Protein AF-A0AAV8ZLF4-F1 (afdb_monomer_lite)

Radius of gyration: 39.11 Å; chains: 1; bounding box: 72×26×107 Å

Sequence (137 aa):
MNMIVTYKELDKSNFFTMSTKGVMQHIGSEAVFTSLDKWEAEYTMYCRLMQIKTFFHFRKWKGFYVWRKTILYKKYHNAQKKLGNNMLSLNPILRGALLDIQLMCYKMIDVSFTDLSCIENFWLFYFVENQVINSFN

pLDDT: mean 84.36, std 13.34, range [40.34, 97.75]

Organism: NCBI:txid1586634

Structure (mmCIF, N/CA/C/O backbone):
data_AF-A0AAV8ZLF4-F1
#
_entry.id   AF-A0AAV8ZLF4-F1
#
loop_
_atom_site.group_PDB
_atom_site.id
_atom_site.type_symbol
_atom_site.label_atom_id
_atom_site.label_alt_id
_atom_site.label_comp_id
_atom_site.label_asym_id
_atom_site.label_entity_id
_atom_site.label_seq_id
_atom_site.pdbx_PDB_ins_code
_atom_site.Cartn_x
_atom_site.Cartn_y
_atom_site.Cartn_z
_atom_site.occupancy
_atom_site.B_iso_or_equiv
_atom_site.auth_seq_id
_atom_site.auth_comp_id
_atom_site.auth_asym_id
_atom_site.auth_atom_id
_atom_site.pdbx_PDB_model_num
ATOM 1 N N . MET A 1 1 ? -5.519 -14.607 14.478 1.00 43.59 1 MET A N 1
ATOM 2 C CA . MET A 1 1 ? -5.081 -13.196 14.500 1.00 43.59 1 MET A CA 1
ATOM 3 C C . MET A 1 1 ? -5.431 -12.665 15.874 1.00 43.59 1 MET A C 1
ATOM 5 O O . MET A 1 1 ? -6.611 -12.520 16.163 1.00 43.59 1 MET A O 1
ATOM 9 N N . ASN A 1 2 ? -4.439 -12.526 16.752 1.00 43.59 2 ASN A N 1
ATOM 10 C CA . ASN A 1 2 ? -4.667 -12.033 18.109 1.00 43.59 2 ASN A CA 1
ATOM 11 C C . ASN A 1 2 ? -4.897 -10.522 18.026 1.00 43.59 2 ASN A C 1
ATOM 13 O O . ASN A 1 2 ? -4.052 -9.805 17.505 1.00 43.59 2 ASN A O 1
ATOM 17 N N . MET A 1 3 ? -6.068 -10.057 18.468 1.00 66.44 3 MET A N 1
ATOM 18 C CA . MET A 1 3 ? -6.461 -8.639 18.405 1.00 66.44 3 MET A CA 1
ATOM 19 C C . MET A 1 3 ? -5.884 -7.798 19.554 1.00 66.44 3 MET A C 1
ATOM 21 O O . MET A 1 3 ? -6.129 -6.600 19.618 1.00 66.44 3 MET A O 1
ATOM 25 N N . ILE A 1 4 ? -5.127 -8.422 20.458 1.00 81.31 4 ILE A N 1
ATOM 26 C CA . ILE A 1 4 ? -4.487 -7.777 21.601 1.00 81.31 4 ILE A CA 1
ATOM 27 C C . ILE A 1 4 ? -2.983 -7.915 21.403 1.00 81.31 4 ILE A C 1
ATOM 29 O O . ILE A 1 4 ? -2.478 -9.029 21.250 1.00 81.31 4 ILE A O 1
ATOM 33 N N . VAL A 1 5 ? -2.289 -6.782 21.387 1.00 85.31 5 VAL A N 1
ATOM 34 C CA . VAL A 1 5 ? -0.840 -6.690 21.191 1.00 85.31 5 VAL A CA 1
ATOM 35 C C . VAL A 1 5 ? -0.212 -5.928 22.347 1.00 85.31 5 VAL A C 1
ATOM 37 O O . VAL A 1 5 ? -0.859 -5.096 22.988 1.00 85.31 5 VAL A O 1
ATOM 40 N N . THR A 1 6 ? 1.056 -6.213 22.627 1.00 86.44 6 THR A N 1
ATOM 41 C CA . THR A 1 6 ? 1.801 -5.435 23.619 1.00 86.44 6 THR A CA 1
ATOM 42 C C . THR A 1 6 ? 2.161 -4.064 23.053 1.00 86.44 6 THR A C 1
ATOM 44 O O . THR A 1 6 ? 2.305 -3.892 21.844 1.00 86.44 6 THR A O 1
ATOM 47 N N . TYR A 1 7 ? 2.369 -3.078 23.927 1.00 83.44 7 TYR A N 1
ATOM 48 C CA . TYR A 1 7 ? 2.693 -1.709 23.506 1.00 83.44 7 TYR A CA 1
ATOM 49 C C . TYR A 1 7 ? 3.948 -1.611 22.614 1.00 83.44 7 TYR A C 1
ATOM 51 O O . TYR A 1 7 ? 4.068 -0.695 21.808 1.00 83.44 7 TYR A O 1
ATOM 59 N N . LYS A 1 8 ? 4.889 -2.558 22.729 1.00 85.69 8 LYS A N 1
ATOM 60 C CA . LYS A 1 8 ? 6.124 -2.566 21.926 1.00 85.69 8 LYS A CA 1
ATOM 61 C C . LYS A 1 8 ? 5.879 -2.862 20.445 1.00 85.69 8 LYS A C 1
ATOM 63 O O . LYS A 1 8 ? 6.642 -2.396 19.608 1.00 85.69 8 LYS A O 1
ATOM 68 N N . GLU A 1 9 ? 4.838 -3.625 20.138 1.00 85.44 9 GLU A N 1
ATOM 69 C CA . GLU A 1 9 ? 4.504 -4.095 18.785 1.00 85.44 9 GLU A CA 1
ATOM 70 C C . GLU A 1 9 ? 3.391 -3.256 18.143 1.00 85.44 9 GLU A C 1
ATOM 72 O O . GLU A 1 9 ? 2.917 -3.552 17.048 1.00 85.44 9 GLU A O 1
ATOM 77 N N . LEU A 1 10 ? 2.946 -2.221 18.851 1.00 86.12 10 LEU A N 1
ATOM 78 C CA . LEU A 1 10 ? 1.798 -1.415 18.497 1.00 86.12 10 LEU A CA 1
ATOM 79 C C . LEU A 1 10 ? 2.180 -0.333 17.481 1.00 86.12 10 LEU A C 1
ATOM 81 O O . LEU A 1 10 ? 3.153 0.405 17.657 1.00 86.12 10 LEU A O 1
ATOM 85 N N . ASP A 1 11 ? 1.381 -0.224 16.421 1.00 86.56 11 ASP A N 1
ATOM 86 C CA . ASP A 1 11 ? 1.486 0.875 15.468 1.00 86.56 11 ASP A CA 1
ATOM 87 C C . ASP A 1 11 ? 1.029 2.174 16.137 1.00 86.56 11 ASP A C 1
ATOM 89 O O . ASP A 1 11 ? -0.156 2.408 16.371 1.00 86.56 11 ASP A O 1
ATOM 93 N N . LYS A 1 12 ? 1.999 3.035 16.444 1.00 87.00 12 LYS A N 1
ATOM 94 C CA . LYS A 1 12 ? 1.764 4.306 17.137 1.00 87.00 12 LYS A CA 1
ATOM 95 C C . LYS A 1 12 ? 0.966 5.310 16.304 1.00 87.00 12 LYS A C 1
ATOM 97 O O . LYS A 1 12 ? 0.523 6.309 16.862 1.00 87.00 12 LYS A O 1
ATOM 102 N N . SER A 1 13 ? 0.798 5.078 15.001 1.00 89.62 13 SER A N 1
ATOM 103 C CA . SER A 1 13 ? 0.017 5.967 14.138 1.00 89.62 13 SER A CA 1
ATOM 104 C C . SER A 1 13 ? -1.493 5.774 14.302 1.00 89.62 13 SER A C 1
ATOM 106 O O . SER A 1 13 ? -2.237 6.748 14.171 1.00 89.62 13 SER A O 1
ATOM 108 N N . ASN A 1 14 ? -1.946 4.554 14.615 1.00 91.44 14 ASN A N 1
ATOM 109 C CA . ASN A 1 14 ? -3.357 4.237 14.818 1.00 91.44 14 ASN A CA 1
ATOM 110 C C . ASN A 1 14 ? -3.534 3.008 15.718 1.00 91.44 14 ASN A C 1
ATOM 112 O O . ASN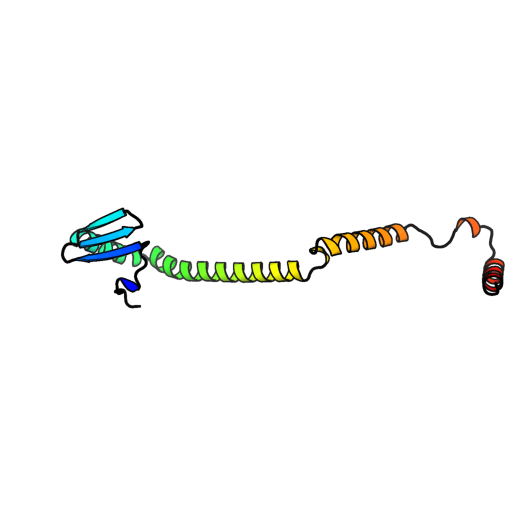 A 1 14 ? -3.277 1.878 15.297 1.00 91.44 14 ASN A O 1
ATOM 116 N N . PHE A 1 15 ? -4.024 3.216 16.938 1.00 92.12 15 PHE A N 1
ATOM 117 C CA . PHE A 1 15 ? -4.290 2.124 17.870 1.00 92.12 15 PHE A CA 1
ATOM 118 C C . PHE A 1 15 ? -5.483 2.397 18.777 1.00 92.12 15 PHE A C 1
ATOM 120 O O . PHE A 1 15 ? -5.919 3.532 18.952 1.00 92.12 15 PHE A O 1
ATOM 127 N N . PHE A 1 16 ? -5.999 1.331 19.382 1.00 92.38 16 PHE A N 1
ATOM 128 C CA . PHE A 1 16 ? -7.116 1.400 20.312 1.00 92.38 16 PHE A CA 1
ATOM 129 C C . PHE A 1 16 ? -6.678 0.964 21.705 1.00 92.38 16 PHE A C 1
ATOM 131 O O . PHE A 1 16 ? -5.922 0.004 21.858 1.00 92.38 16 PHE A O 1
ATOM 138 N N . THR A 1 17 ? -7.203 1.638 22.720 1.00 92.44 17 THR A N 1
ATOM 139 C CA . THR A 1 17 ? -7.195 1.164 24.103 1.00 92.44 17 THR A CA 1
ATOM 140 C C . THR A 1 17 ? -8.635 0.931 24.548 1.00 92.44 17 THR A C 1
ATOM 142 O O . THR A 1 17 ? -9.554 1.630 24.124 1.00 92.44 17 THR A O 1
ATOM 145 N N . MET A 1 18 ? -8.859 -0.099 25.359 1.00 92.12 18 MET A N 1
ATOM 146 C CA . MET A 1 18 ? -10.188 -0.467 25.845 1.00 92.12 18 MET A CA 1
ATOM 147 C C . MET A 1 18 ? -10.158 -0.534 27.368 1.00 92.12 18 MET A C 1
ATOM 149 O O . MET A 1 18 ? -9.217 -1.056 27.963 1.00 92.12 18 MET A O 1
ATOM 153 N N . SER A 1 19 ? -11.195 0.012 27.989 1.00 92.19 19 SER A N 1
ATOM 154 C CA . SER A 1 19 ? -11.403 0.028 29.434 1.00 92.19 19 SER A CA 1
ATOM 155 C C . SER A 1 19 ? -12.836 -0.391 29.753 1.00 92.19 19 SER A C 1
ATOM 157 O O . SER A 1 19 ? -13.680 -0.485 28.863 1.00 92.19 19 SER A O 1
ATOM 159 N N . THR A 1 20 ? -13.149 -0.553 31.037 1.00 92.00 20 THR A N 1
ATOM 160 C CA . THR A 1 20 ? -14.520 -0.829 31.498 1.00 92.00 20 THR A CA 1
ATOM 161 C C . THR A 1 20 ? -15.510 0.298 31.197 1.00 92.00 20 THR A C 1
ATOM 163 O O . THR A 1 20 ? -16.714 0.085 31.280 1.00 92.00 20 THR A O 1
ATOM 166 N N . LYS A 1 21 ? -15.033 1.504 30.862 1.00 94.75 21 LYS A N 1
ATOM 167 C CA . LYS A 1 21 ? -15.880 2.663 30.537 1.00 94.75 21 LYS A CA 1
ATOM 168 C C . LYS A 1 21 ? -16.075 2.870 29.038 1.00 94.75 21 LYS A C 1
ATOM 170 O O . LYS A 1 21 ? -17.008 3.567 28.644 1.00 94.75 21 LYS A O 1
ATOM 175 N N . GLY A 1 22 ? -15.220 2.283 28.207 1.00 94.69 22 GLY A N 1
ATOM 176 C CA . GLY A 1 22 ? -15.284 2.464 26.765 1.00 94.69 22 GLY A CA 1
ATOM 177 C C . GLY A 1 22 ? -13.952 2.276 26.062 1.00 94.69 22 GLY A C 1
ATOM 178 O O . GLY A 1 22 ? -12.965 1.816 26.646 1.00 94.69 22 GLY A O 1
ATOM 179 N N . VAL A 1 23 ? -13.955 2.655 24.791 1.00 95.19 23 VAL A N 1
ATOM 180 C CA . VAL A 1 23 ? -12.856 2.485 23.845 1.00 95.19 23 VAL A CA 1
ATOM 181 C C . VAL A 1 23 ? -12.302 3.850 23.466 1.00 95.19 23 VAL A C 1
ATOM 183 O O . VAL A 1 23 ? -13.057 4.772 23.163 1.00 95.19 23 VAL A O 1
ATOM 186 N N . MET A 1 24 ? -10.980 3.973 23.450 1.00 95.44 24 MET A N 1
ATOM 187 C CA . MET A 1 24 ? -10.282 5.170 23.006 1.00 95.44 24 MET A CA 1
ATOM 188 C C . MET A 1 24 ? -9.444 4.840 21.778 1.00 95.44 24 MET A C 1
ATOM 190 O O . MET A 1 24 ? -8.585 3.960 21.819 1.00 95.44 24 MET A O 1
ATOM 194 N N . GLN A 1 25 ? -9.721 5.526 20.675 1.00 94.50 25 GLN A N 1
ATOM 195 C CA . GLN A 1 25 ? -8.932 5.435 19.456 1.00 94.50 25 GLN A CA 1
ATOM 196 C C . GLN A 1 25 ? -7.907 6.559 19.442 1.00 94.50 25 GLN A C 1
ATOM 198 O O . GLN A 1 25 ? -8.281 7.717 19.592 1.00 94.50 25 GLN A O 1
ATOM 203 N N . HIS A 1 26 ? -6.646 6.227 19.213 1.00 93.62 26 HIS A N 1
ATOM 204 C CA . HIS A 1 26 ? -5.564 7.181 19.023 1.00 93.62 26 HIS A CA 1
ATOM 205 C C . HIS A 1 26 ? -5.195 7.205 17.540 1.00 93.62 26 HIS A C 1
ATOM 207 O O . HIS A 1 26 ? -4.824 6.162 17.003 1.00 93.62 26 HIS A O 1
ATOM 213 N N . ILE A 1 27 ? -5.301 8.362 16.884 1.00 92.88 27 ILE A N 1
ATOM 214 C CA . ILE A 1 27 ? -4.873 8.581 15.495 1.00 92.88 27 ILE A CA 1
ATOM 215 C C . ILE A 1 27 ? -3.913 9.769 15.487 1.00 92.88 27 ILE A C 1
ATOM 217 O O . ILE A 1 27 ? -4.321 10.917 15.670 1.00 92.88 27 ILE A O 1
ATOM 221 N N . GLY A 1 28 ? -2.624 9.501 15.276 1.00 88.00 28 GLY A N 1
ATOM 222 C CA . GLY A 1 28 ? -1.589 10.531 15.367 1.00 88.00 28 GLY A CA 1
ATOM 223 C C . GLY A 1 28 ? -1.591 11.222 16.736 1.00 88.00 28 GLY A C 1
ATOM 224 O O . GLY A 1 28 ? -1.308 10.589 17.751 1.00 88.00 28 GLY A O 1
ATOM 225 N N . SER A 1 29 ? -1.893 12.522 16.762 1.00 87.88 29 SER A N 1
ATOM 226 C CA . SER A 1 29 ? -1.994 13.325 17.992 1.00 87.88 29 SER A CA 1
ATOM 227 C C . SER A 1 29 ? -3.404 13.397 18.578 1.00 87.88 29 SER A C 1
ATOM 229 O O . SER A 1 29 ? -3.579 13.931 19.672 1.00 87.88 29 SER A O 1
ATOM 231 N N . GLU A 1 30 ? -4.412 12.909 17.860 1.00 92.19 30 GLU A N 1
ATOM 232 C CA . GLU A 1 30 ? -5.804 12.982 18.289 1.00 92.19 30 GLU A CA 1
ATOM 233 C C . GLU A 1 30 ? -6.224 11.695 18.986 1.00 92.19 30 GLU A C 1
ATOM 235 O O . GLU A 1 30 ? -5.779 10.594 18.644 1.00 92.19 30 GLU A O 1
ATOM 240 N N . ALA A 1 31 ? -7.114 11.836 19.966 1.00 92.75 31 ALA A N 1
ATOM 241 C CA . ALA A 1 31 ? -7.734 10.698 20.607 1.00 92.75 31 ALA A CA 1
ATOM 242 C C . ALA A 1 31 ? -9.243 10.895 20.732 1.00 92.75 31 ALA A C 1
ATOM 244 O O . ALA A 1 31 ? -9.712 11.923 21.219 1.00 92.75 31 ALA A O 1
ATOM 245 N N . VAL A 1 32 ? -9.998 9.888 2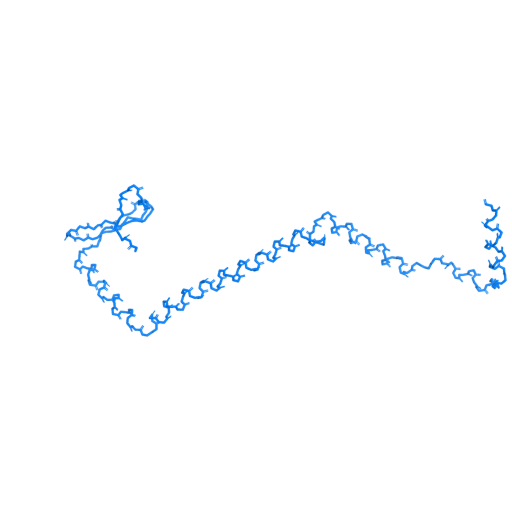0.300 1.00 95.50 32 VAL A N 1
ATOM 246 C CA . VAL A 1 32 ? -11.461 9.892 20.313 1.00 95.50 32 VAL A CA 1
ATOM 247 C C . VAL A 1 32 ? -11.940 8.832 21.290 1.00 95.50 32 VAL A C 1
ATOM 249 O O . VAL A 1 32 ? -11.637 7.649 21.136 1.00 95.50 32 VAL A O 1
ATOM 252 N N . PHE A 1 33 ? -12.699 9.258 22.297 1.00 95.94 33 PHE A N 1
ATOM 253 C CA . PHE A 1 33 ? -13.330 8.360 23.258 1.00 95.94 33 PHE A CA 1
ATOM 254 C C . PHE A 1 33 ? -14.754 8.004 22.824 1.00 95.94 33 PHE A C 1
ATOM 256 O O . PHE A 1 33 ? -15.553 8.875 22.476 1.00 95.94 33 PHE A O 1
ATOM 263 N N . THR A 1 34 ? -15.082 6.719 22.899 1.00 96.00 34 THR A N 1
ATOM 264 C CA . THR A 1 34 ? -16.427 6.179 22.686 1.00 96.00 34 THR A CA 1
ATOM 265 C C . THR A 1 34 ? -16.822 5.395 23.930 1.00 96.00 34 THR A C 1
ATOM 267 O O . THR A 1 34 ? -16.105 4.476 24.328 1.00 96.00 34 THR A O 1
ATOM 270 N N . SER A 1 35 ? -17.947 5.750 24.558 1.00 97.25 35 SER A N 1
ATOM 271 C CA . SER A 1 35 ? -18.454 5.000 25.712 1.00 97.25 35 SER A CA 1
ATOM 272 C C . SER A 1 35 ? -18.758 3.552 25.334 1.00 97.25 35 SER A C 1
ATOM 274 O O . SER A 1 35 ? -19.071 3.259 24.177 1.00 97.25 35 SER A O 1
ATOM 276 N N . LEU A 1 36 ? -18.679 2.646 26.311 1.00 94.94 36 LEU A N 1
ATOM 277 C CA . LEU A 1 36 ? -18.900 1.223 26.056 1.00 94.94 36 LEU A CA 1
ATOM 278 C C . LEU A 1 36 ? -20.310 0.956 25.503 1.00 94.94 36 LEU A C 1
ATOM 280 O O . LEU A 1 36 ? -20.429 0.295 24.478 1.00 94.94 36 LEU A O 1
ATOM 284 N N . ASP A 1 37 ? -21.341 1.579 26.083 1.00 96.00 37 ASP A N 1
ATOM 285 C CA . ASP A 1 37 ? -22.734 1.447 25.624 1.00 96.00 37 ASP A CA 1
ATOM 286 C C . ASP A 1 37 ? -22.904 1.856 24.154 1.00 96.00 37 ASP A C 1
ATOM 288 O O . ASP A 1 37 ? -23.572 1.184 23.365 1.00 96.00 37 ASP A O 1
ATOM 292 N N . LYS A 1 38 ? -22.265 2.966 23.758 1.00 96.62 38 LYS A N 1
ATOM 293 C CA . LYS A 1 38 ? -22.304 3.448 22.375 1.00 96.62 38 LYS A CA 1
ATOM 294 C C . LYS A 1 38 ? -21.555 2.496 21.447 1.00 96.62 38 LYS A C 1
ATOM 296 O O . LYS A 1 38 ? -22.058 2.172 20.374 1.00 96.62 38 LYS A O 1
ATOM 301 N N . TRP A 1 39 ? -20.378 2.037 21.863 1.00 93.88 39 TRP A N 1
ATOM 302 C CA . TRP A 1 39 ? -19.561 1.115 21.082 1.00 93.88 39 TRP A CA 1
ATOM 303 C C . TRP A 1 39 ? -20.280 -0.221 20.842 1.00 93.88 39 TRP A C 1
ATOM 305 O O . TRP A 1 39 ? -20.292 -0.721 19.717 1.00 93.88 39 TRP A O 1
ATOM 315 N N . GLU A 1 40 ? -20.952 -0.769 21.857 1.00 94.25 40 GLU A N 1
ATOM 316 C CA . GLU A 1 40 ? -21.763 -1.987 21.733 1.00 94.25 40 GLU A CA 1
ATOM 317 C C . GLU A 1 40 ? -22.970 -1.797 20.806 1.00 94.25 40 GLU A C 1
ATOM 319 O O . GLU A 1 40 ? -23.273 -2.671 19.982 1.00 94.25 40 GLU A O 1
ATOM 324 N N . ALA A 1 41 ? -23.643 -0.646 20.892 1.00 96.62 41 ALA A N 1
ATOM 325 C CA . ALA A 1 41 ? -24.751 -0.311 20.003 1.00 96.62 41 ALA A CA 1
ATOM 326 C C . ALA A 1 41 ? -24.291 -0.215 18.537 1.00 96.62 41 ALA A C 1
ATOM 328 O O . ALA A 1 41 ? -24.910 -0.810 17.647 1.00 96.62 41 ALA A O 1
ATOM 329 N N . GLU A 1 42 ? -23.176 0.474 18.283 1.00 95.56 42 GLU A N 1
ATOM 330 C CA . GLU A 1 42 ? -22.567 0.585 16.953 1.00 95.56 42 GLU A CA 1
ATOM 331 C C . GLU A 1 42 ? -22.104 -0.776 16.424 1.00 95.56 42 GLU A C 1
ATOM 333 O O . GLU A 1 42 ? -22.370 -1.112 15.266 1.00 95.56 42 GLU A O 1
ATOM 338 N N . TYR A 1 43 ? -21.484 -1.601 17.272 1.00 93.50 43 TYR A N 1
ATOM 339 C CA . TYR A 1 43 ? -21.081 -2.959 16.913 1.00 93.50 43 TYR A CA 1
ATOM 340 C C . TYR A 1 43 ? -22.289 -3.823 16.531 1.00 93.50 43 TYR A C 1
ATOM 342 O O . TYR A 1 43 ? -22.287 -4.494 15.495 1.00 93.50 43 TYR A O 1
ATOM 350 N N . THR A 1 44 ? -23.366 -3.753 17.310 1.00 96.75 44 THR A N 1
ATOM 351 C CA . THR A 1 44 ? -24.610 -4.477 17.020 1.00 96.75 44 THR A CA 1
ATOM 352 C C . THR A 1 44 ? -25.220 -4.026 15.692 1.00 96.75 44 THR A C 1
ATOM 354 O O . THR A 1 44 ? -25.633 -4.857 14.873 1.00 96.75 44 THR A O 1
ATOM 357 N N . MET A 1 45 ? -25.253 -2.716 15.439 1.00 96.44 45 MET A N 1
ATOM 358 C CA . MET A 1 45 ? -25.730 -2.155 14.174 1.00 96.44 45 MET A CA 1
ATOM 359 C C . MET A 1 45 ? -24.865 -2.614 12.996 1.00 96.44 45 MET A C 1
ATOM 361 O O . MET A 1 45 ? -25.400 -3.026 11.964 1.00 96.44 45 MET A O 1
ATOM 365 N N . TYR A 1 46 ? -23.544 -2.623 13.164 1.00 94.06 46 TYR A N 1
ATOM 366 C CA . TYR A 1 46 ? -22.606 -3.145 12.177 1.00 94.06 46 TYR A CA 1
ATOM 367 C C . TYR A 1 46 ? -22.880 -4.617 11.850 1.00 94.06 46 TYR A C 1
ATOM 369 O O . TYR A 1 46 ? -22.984 -4.979 10.675 1.00 94.06 46 TYR A O 1
ATOM 377 N N . CYS A 1 47 ? -23.062 -5.464 12.867 1.00 94.00 47 CYS A N 1
ATOM 378 C CA . CYS A 1 47 ? -23.396 -6.874 12.676 1.00 94.00 47 CYS A CA 1
ATOM 379 C C . CYS A 1 47 ? -24.683 -7.051 11.858 1.00 94.00 47 CYS A C 1
ATOM 381 O O . CYS A 1 47 ? -24.707 -7.872 10.941 1.00 94.00 47 CYS A O 1
ATOM 383 N N . ARG A 1 48 ? -25.721 -6.247 12.125 1.00 95.00 48 ARG A N 1
ATOM 384 C CA . ARG A 1 48 ? -26.977 -6.256 11.351 1.00 95.00 48 ARG A CA 1
ATOM 385 C C . ARG A 1 48 ? -26.770 -5.801 9.905 1.00 95.00 48 ARG A C 1
ATOM 387 O O . ARG A 1 48 ? -27.243 -6.462 8.984 1.00 95.00 48 ARG A O 1
ATOM 394 N N . LEU A 1 49 ? -26.022 -4.720 9.681 1.00 93.56 49 LEU A N 1
ATOM 395 C CA . LEU A 1 49 ? -25.704 -4.233 8.332 1.00 93.56 49 LEU A CA 1
ATOM 396 C C . LEU A 1 49 ? -24.962 -5.290 7.508 1.00 93.56 49 LEU A C 1
ATOM 398 O O . LEU A 1 49 ? -25.274 -5.502 6.337 1.00 93.56 49 LEU A O 1
ATOM 402 N N . MET A 1 50 ? -24.020 -6.003 8.125 1.00 91.69 50 MET A N 1
ATOM 403 C CA . MET A 1 50 ? -23.239 -7.044 7.455 1.00 91.69 50 MET A CA 1
ATOM 404 C C . MET A 1 50 ? -24.057 -8.285 7.057 1.00 91.69 50 MET A C 1
ATOM 406 O O . MET A 1 50 ? -23.586 -9.058 6.221 1.00 91.69 50 MET A O 1
ATOM 410 N N . GLN A 1 51 ? -25.265 -8.473 7.600 1.00 91.50 51 GLN A N 1
ATOM 411 C CA . GLN A 1 51 ? -26.191 -9.535 7.181 1.00 91.50 51 GLN A CA 1
ATOM 412 C C . GLN A 1 51 ? -26.944 -9.191 5.888 1.00 91.50 51 GLN A C 1
ATOM 414 O O . GLN A 1 51 ? -27.431 -10.088 5.196 1.00 91.50 51 GLN A O 1
ATOM 419 N N . ILE A 1 52 ? -27.030 -7.909 5.523 1.00 94.75 52 ILE A N 1
ATOM 420 C CA . ILE A 1 52 ? -27.673 -7.494 4.276 1.00 94.75 52 ILE A CA 1
ATOM 421 C C . ILE A 1 52 ? -26.852 -8.040 3.103 1.00 94.75 52 ILE A C 1
ATOM 423 O O . ILE A 1 52 ? -25.634 -7.845 3.013 1.00 94.75 52 ILE A O 1
ATOM 427 N N . LYS A 1 53 ? -27.535 -8.714 2.168 1.00 91.88 53 LYS A N 1
ATOM 428 C CA . LYS A 1 53 ? -26.904 -9.425 1.044 1.00 91.88 53 LYS A CA 1
ATOM 429 C C . LYS A 1 53 ? -25.927 -8.542 0.267 1.00 91.88 53 LYS A C 1
ATOM 431 O O . LYS A 1 53 ? -24.862 -9.024 -0.104 1.00 91.88 53 LYS A O 1
ATOM 436 N N . THR A 1 54 ? -26.253 -7.275 0.033 1.00 92.44 54 THR A N 1
ATOM 437 C CA . THR A 1 54 ? -25.382 -6.339 -0.692 1.00 92.44 54 THR A CA 1
ATOM 438 C C . THR A 1 54 ? -24.024 -6.177 -0.003 1.00 92.44 54 THR A C 1
ATOM 440 O O . THR A 1 54 ? -22.996 -6.422 -0.633 1.00 92.44 54 THR A O 1
ATOM 443 N N . PHE A 1 55 ? -23.997 -5.861 1.295 1.00 91.00 55 PHE A N 1
ATOM 444 C CA . PHE A 1 55 ? -22.758 -5.686 2.063 1.00 91.00 55 PHE A CA 1
ATOM 445 C C . PHE A 1 55 ? -21.975 -6.993 2.227 1.00 91.00 55 PHE A C 1
ATOM 447 O O . PHE A 1 55 ? -20.745 -7.000 2.104 1.00 91.00 55 PHE A O 1
ATOM 454 N N . PHE A 1 56 ? -22.672 -8.112 2.429 1.00 88.81 56 PHE A N 1
ATOM 455 C CA . PHE A 1 56 ? -22.043 -9.429 2.525 1.00 88.81 56 PHE A CA 1
ATOM 456 C C . PHE A 1 56 ? -21.296 -9.814 1.239 1.00 88.81 56 PHE A C 1
ATOM 458 O O . PHE A 1 56 ? -20.111 -10.164 1.277 1.00 88.81 56 PHE A O 1
ATOM 465 N N . HIS A 1 57 ? -21.964 -9.712 0.085 1.00 91.62 57 HIS A N 1
ATOM 466 C CA . HIS A 1 57 ? -21.345 -10.018 -1.207 1.00 91.62 57 HIS A CA 1
ATOM 467 C C . HIS A 1 57 ? -20.266 -8.999 -1.563 1.00 91.62 57 HIS A C 1
ATOM 469 O O . HIS A 1 57 ? -19.209 -9.391 -2.057 1.00 91.62 57 HIS A O 1
ATOM 475 N N . PHE A 1 58 ? -20.477 -7.718 -1.250 1.00 92.19 58 PHE A N 1
ATOM 476 C CA . PHE A 1 58 ? -19.479 -6.679 -1.474 1.00 92.19 58 PHE A CA 1
ATOM 477 C C . PHE A 1 58 ? -18.172 -6.973 -0.737 1.00 92.19 58 PHE A C 1
ATOM 479 O O . PHE A 1 58 ? -17.107 -6.867 -1.339 1.00 92.19 58 PHE A O 1
ATOM 486 N N . ARG A 1 59 ? -18.215 -7.403 0.531 1.00 87.19 59 ARG A N 1
ATOM 487 C CA . ARG A 1 59 ? -16.990 -7.722 1.284 1.00 87.19 59 ARG A CA 1
ATOM 488 C C . ARG A 1 59 ? -16.196 -8.860 0.642 1.00 87.19 59 ARG A C 1
ATOM 490 O O . ARG A 1 59 ? -14.974 -8.756 0.535 1.00 87.19 59 ARG A O 1
ATOM 497 N N . LYS A 1 60 ? -16.883 -9.910 0.179 1.00 87.31 60 LYS A N 1
ATOM 498 C CA . LYS A 1 60 ? -16.255 -11.017 -0.562 1.00 87.31 60 LYS A CA 1
ATOM 499 C C . LYS A 1 60 ? -15.661 -10.522 -1.879 1.00 87.31 60 LYS A C 1
ATOM 501 O O . LYS A 1 60 ? -14.483 -10.739 -2.150 1.00 87.31 60 LYS A O 1
ATOM 506 N N . TRP A 1 61 ? -16.459 -9.807 -2.669 1.00 93.69 61 TRP A N 1
ATOM 507 C CA . TRP A 1 61 ? -16.062 -9.312 -3.982 1.00 93.69 61 TRP A CA 1
ATOM 508 C C . TRP A 1 61 ? -14.912 -8.304 -3.912 1.00 93.69 61 TRP A C 1
ATOM 510 O O . TRP A 1 61 ? -13.988 -8.392 -4.713 1.00 93.69 61 TRP A O 1
ATOM 520 N N . LYS A 1 62 ? -14.903 -7.401 -2.924 1.00 94.06 62 LYS A N 1
ATOM 521 C CA . LYS A 1 62 ? -13.850 -6.394 -2.728 1.00 94.06 62 LYS A CA 1
ATOM 522 C C . LYS A 1 62 ? -12.473 -7.040 -2.592 1.00 94.06 62 LYS A C 1
ATOM 524 O O . LYS A 1 62 ? -11.525 -6.558 -3.206 1.00 94.06 62 LYS A O 1
ATOM 529 N N . GLY A 1 63 ? -12.366 -8.139 -1.841 1.00 92.06 63 GLY A N 1
ATOM 530 C CA . GLY A 1 63 ? -11.113 -8.887 -1.705 1.00 92.06 63 GLY A CA 1
ATOM 531 C C . GLY A 1 63 ? -10.604 -9.404 -3.053 1.00 92.06 63 GLY A C 1
ATOM 532 O O . GLY A 1 63 ? -9.474 -9.111 -3.443 1.00 92.06 63 GLY A O 1
ATOM 533 N N . PHE A 1 64 ? -11.466 -10.094 -3.807 1.00 94.38 64 PHE A N 1
ATOM 534 C CA . PHE A 1 64 ? -11.126 -10.599 -5.143 1.00 94.38 64 PHE A CA 1
ATOM 535 C C . PHE A 1 64 ? -10.828 -9.483 -6.145 1.00 94.38 64 PHE A C 1
ATOM 537 O O . PHE A 1 64 ? -9.903 -9.608 -6.944 1.00 94.38 64 PHE A O 1
ATOM 544 N N . TYR A 1 65 ? -11.585 -8.389 -6.100 1.00 96.00 65 TYR A N 1
ATOM 545 C CA . TYR A 1 65 ? -11.400 -7.236 -6.970 1.00 96.00 65 TYR A CA 1
ATOM 546 C C . TYR A 1 65 ? -10.036 -6.581 -6.736 1.00 96.00 65 TYR A C 1
ATOM 548 O O . TYR A 1 65 ? -9.280 -6.385 -7.690 1.00 96.00 65 TYR A O 1
ATOM 556 N N . VAL A 1 66 ? -9.690 -6.300 -5.474 1.00 97.06 66 VAL A N 1
ATOM 557 C CA . VAL A 1 66 ? -8.385 -5.729 -5.107 1.00 97.06 66 VAL A CA 1
ATOM 558 C C . VAL A 1 66 ? -7.263 -6.681 -5.507 1.00 97.06 66 VAL A C 1
ATOM 560 O O . VAL A 1 66 ? -6.328 -6.259 -6.182 1.00 97.06 66 VAL A O 1
ATOM 563 N N . TRP A 1 67 ? -7.378 -7.971 -5.179 1.00 96.00 67 TRP A N 1
ATOM 564 C CA . TRP A 1 67 ? -6.384 -8.973 -5.565 1.00 96.00 67 TRP A CA 1
ATOM 565 C C . TRP A 1 67 ? -6.176 -9.025 -7.084 1.00 96.00 67 TRP A C 1
ATOM 567 O O . TRP A 1 67 ? -5.047 -8.884 -7.558 1.00 96.00 67 TRP A O 1
ATOM 577 N N . ARG A 1 68 ? -7.258 -9.149 -7.863 1.00 96.81 68 ARG A N 1
ATOM 578 C CA . ARG A 1 68 ? -7.198 -9.178 -9.331 1.00 96.81 68 ARG A CA 1
ATOM 579 C C . ARG A 1 68 ? -6.547 -7.912 -9.882 1.00 96.81 68 ARG A C 1
ATOM 581 O O . ARG A 1 68 ? -5.679 -8.012 -10.749 1.00 96.81 68 ARG A O 1
ATOM 588 N N . LYS A 1 69 ? -6.935 -6.736 -9.378 1.00 97.12 69 LYS A N 1
ATOM 589 C CA . LYS A 1 69 ? -6.357 -5.448 -9.786 1.00 97.12 69 LYS A CA 1
ATOM 590 C C . LYS A 1 69 ? -4.852 -5.407 -9.511 1.00 97.12 69 LYS A C 1
ATOM 592 O O . LYS A 1 69 ? -4.089 -5.044 -10.403 1.00 97.12 69 LYS A O 1
ATOM 597 N N . THR A 1 70 ? -4.417 -5.857 -8.336 1.00 97.62 70 THR A N 1
ATOM 598 C CA . THR A 1 70 ? -2.995 -5.928 -7.969 1.00 97.62 70 THR A CA 1
ATOM 599 C C . THR A 1 70 ? -2.215 -6.893 -8.865 1.00 97.62 70 THR A C 1
ATOM 601 O O . THR A 1 70 ? -1.121 -6.558 -9.320 1.00 97.62 70 THR A O 1
ATOM 604 N N . ILE A 1 71 ? -2.770 -8.070 -9.177 1.00 97.69 71 ILE A N 1
ATOM 605 C CA . ILE A 1 71 ? -2.131 -9.032 -10.088 1.00 97.69 71 ILE A CA 1
ATOM 606 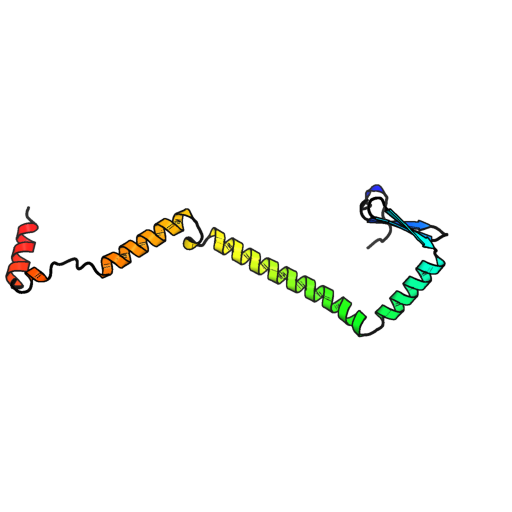C C . ILE A 1 71 ? -1.983 -8.447 -11.495 1.00 97.69 71 ILE A C 1
ATOM 608 O O . ILE A 1 71 ? -0.904 -8.541 -12.081 1.00 97.69 71 ILE A O 1
ATOM 612 N N . LEU A 1 72 ? -3.038 -7.831 -12.036 1.00 97.75 72 LEU A N 1
ATOM 613 C CA . LEU A 1 72 ? -2.996 -7.202 -13.359 1.00 97.75 72 LEU A CA 1
ATOM 614 C C . LEU A 1 72 ? -1.973 -6.067 -13.408 1.00 97.75 72 LEU A C 1
ATOM 616 O O . LEU A 1 72 ? -1.152 -6.034 -14.323 1.00 97.75 72 LEU A O 1
ATOM 620 N N . TYR A 1 73 ? -1.964 -5.202 -12.394 1.00 97.56 73 TYR A N 1
ATOM 621 C CA . TYR A 1 73 ? -0.981 -4.130 -12.274 1.00 97.56 73 TYR A CA 1
ATOM 622 C C . TYR A 1 73 ? 0.453 -4.675 -12.264 1.00 97.56 73 TYR A C 1
ATOM 624 O O . TYR A 1 73 ? 1.300 -4.217 -13.028 1.00 97.56 73 TYR A O 1
ATOM 632 N N . LYS A 1 74 ? 0.717 -5.721 -11.471 1.00 97.38 74 LYS A N 1
ATOM 633 C CA . LYS A 1 74 ? 2.039 -6.357 -11.407 1.00 97.38 74 LYS A CA 1
ATOM 634 C C . LYS A 1 74 ? 2.447 -6.976 -12.745 1.00 97.38 74 LYS A C 1
ATOM 636 O O . LYS A 1 74 ? 3.599 -6.834 -13.149 1.00 97.38 74 LYS A O 1
ATOM 641 N N . LYS A 1 75 ? 1.524 -7.645 -13.447 1.00 97.06 75 LYS A N 1
ATOM 642 C CA . LYS A 1 75 ? 1.784 -8.204 -14.786 1.00 97.06 75 LYS A CA 1
ATOM 643 C C . LYS A 1 75 ? 2.141 -7.107 -15.786 1.00 97.06 75 LYS A C 1
ATOM 645 O O . LYS A 1 75 ? 3.159 -7.229 -16.462 1.00 97.06 75 LYS A O 1
ATOM 650 N N . TYR A 1 76 ? 1.340 -6.044 -15.831 1.00 96.75 76 TYR A N 1
ATOM 651 C CA . TYR A 1 76 ? 1.569 -4.899 -16.708 1.00 96.75 76 TYR A CA 1
ATOM 652 C C . TYR A 1 76 ? 2.923 -4.245 -16.429 1.00 96.75 76 TYR A C 1
ATOM 654 O O . TYR A 1 76 ? 3.748 -4.126 -17.330 1.00 96.75 76 TYR A O 1
ATOM 662 N N . HIS A 1 77 ? 3.202 -3.913 -15.169 1.00 96.12 77 HIS A N 1
ATOM 663 C CA . HIS A 1 77 ? 4.451 -3.265 -14.780 1.00 96.12 77 HIS A CA 1
ATOM 664 C C . HIS A 1 77 ? 5.678 -4.147 -15.066 1.00 96.12 77 HIS A C 1
ATOM 666 O O . HIS A 1 77 ? 6.716 -3.665 -15.515 1.00 96.12 77 HIS A O 1
ATOM 672 N N . ASN A 1 78 ? 5.569 -5.462 -14.857 1.00 95.31 78 ASN A N 1
ATOM 673 C CA . ASN A 1 78 ? 6.640 -6.392 -15.212 1.00 95.31 78 ASN A CA 1
ATOM 674 C C . ASN A 1 78 ? 6.883 -6.439 -16.724 1.00 95.31 78 ASN A C 1
ATOM 676 O O . ASN A 1 78 ? 8.039 -6.453 -17.145 1.00 95.31 78 ASN A O 1
ATOM 680 N N . ALA A 1 79 ? 5.823 -6.461 -17.536 1.00 92.75 79 ALA A N 1
ATOM 681 C CA . ALA A 1 79 ? 5.944 -6.412 -18.990 1.00 92.75 79 ALA A CA 1
ATOM 682 C C . ALA A 1 79 ? 6.566 -5.085 -19.448 1.00 92.75 79 ALA A C 1
ATOM 684 O O . ALA A 1 79 ? 7.530 -5.100 -20.208 1.00 92.75 79 ALA A O 1
ATOM 685 N N . GLN A 1 80 ? 6.095 -3.959 -18.910 1.00 90.94 80 GLN A N 1
ATOM 686 C CA . GLN A 1 80 ? 6.637 -2.629 -19.181 1.00 90.94 80 GLN A CA 1
ATOM 687 C C . GLN A 1 80 ? 8.134 -2.550 -18.858 1.00 90.94 80 GLN A C 1
ATOM 689 O O . GLN A 1 80 ? 8.917 -2.107 -19.694 1.00 90.94 80 GLN A O 1
ATOM 694 N N . LYS A 1 81 ? 8.555 -3.041 -17.685 1.00 89.62 81 LYS A N 1
ATOM 695 C CA . LYS A 1 81 ? 9.972 -3.068 -17.292 1.00 89.62 81 LYS A CA 1
ATOM 696 C C . LYS A 1 81 ? 10.809 -3.957 -18.215 1.00 89.62 81 LYS A C 1
ATOM 698 O O . LYS A 1 81 ? 11.913 -3.581 -18.595 1.00 89.62 81 LYS A O 1
ATOM 703 N N . LYS A 1 82 ? 10.293 -5.132 -18.598 1.00 88.44 82 LYS A N 1
ATOM 704 C CA . LYS A 1 82 ? 10.980 -6.020 -19.549 1.00 88.44 82 LYS A CA 1
ATOM 705 C C . LYS A 1 82 ? 11.135 -5.365 -20.920 1.00 88.44 82 LYS A C 1
ATOM 707 O O . LYS A 1 82 ? 12.217 -5.455 -21.487 1.00 88.44 82 LYS A O 1
ATOM 712 N N . LEU A 1 83 ? 10.098 -4.707 -21.430 1.00 87.69 83 LEU A N 1
ATOM 713 C CA . LEU A 1 83 ? 10.168 -3.990 -22.703 1.00 87.69 83 LEU A CA 1
ATOM 714 C C . LEU A 1 83 ? 11.156 -2.824 -22.622 1.00 87.69 83 LEU A C 1
ATOM 716 O O . LEU A 1 83 ? 12.051 -2.750 -23.452 1.00 87.69 83 LEU A O 1
ATOM 720 N N . GLY A 1 84 ? 11.073 -1.982 -21.589 1.00 83.31 84 GLY A N 1
ATOM 721 C CA . GLY A 1 84 ? 11.997 -0.857 -21.411 1.00 83.31 84 GLY A CA 1
ATOM 722 C C . GLY A 1 84 ? 13.470 -1.274 -21.343 1.00 83.31 84 GLY A C 1
ATOM 723 O O . GLY A 1 84 ? 14.324 -0.574 -21.873 1.00 83.31 84 GLY A O 1
ATOM 724 N N . ASN A 1 85 ? 13.767 -2.435 -20.752 1.00 78.94 85 ASN A N 1
ATOM 725 C CA . ASN A 1 85 ? 15.142 -2.920 -20.626 1.00 78.94 85 ASN A CA 1
ATOM 726 C C . ASN A 1 85 ? 15.675 -3.631 -21.879 1.00 78.94 85 ASN A C 1
ATOM 728 O O . ASN A 1 85 ? 16.878 -3.600 -22.113 1.00 78.94 85 ASN A O 1
ATOM 732 N N . ASN A 1 86 ? 14.820 -4.319 -22.643 1.00 75.69 86 ASN A N 1
ATOM 733 C CA . ASN A 1 86 ? 15.267 -5.195 -23.738 1.00 75.69 86 ASN A CA 1
ATOM 734 C C . ASN A 1 86 ? 14.977 -4.633 -25.134 1.00 75.69 86 ASN A C 1
ATOM 736 O O . ASN A 1 86 ? 15.516 -5.129 -26.120 1.00 75.69 86 ASN A O 1
ATOM 740 N N . MET A 1 87 ? 14.106 -3.632 -25.253 1.00 80.56 87 MET A N 1
ATOM 741 C CA . MET A 1 87 ? 13.718 -3.092 -26.548 1.00 80.56 87 MET A CA 1
ATOM 742 C C . MET A 1 87 ? 14.692 -1.986 -26.957 1.00 80.56 87 MET A C 1
ATOM 744 O O . MET A 1 87 ? 14.703 -0.900 -26.382 1.00 80.56 87 MET A O 1
ATOM 748 N N . LEU A 1 88 ? 15.498 -2.260 -27.983 1.00 70.38 88 LEU A N 1
ATOM 749 C CA . LEU A 1 88 ? 16.512 -1.338 -28.510 1.00 70.38 88 LEU A CA 1
ATOM 750 C C . LEU A 1 88 ? 15.922 0.024 -28.912 1.00 70.38 88 LEU A C 1
ATOM 752 O O . LEU A 1 88 ? 16.549 1.053 -28.692 1.00 70.38 88 LEU A O 1
ATOM 756 N N . SER A 1 89 ? 14.688 0.044 -29.425 1.00 72.38 89 SER A N 1
ATOM 757 C CA . SER A 1 89 ? 13.981 1.279 -29.786 1.00 72.38 89 SER A CA 1
ATOM 758 C C . SER A 1 89 ? 13.524 2.116 -28.586 1.00 72.38 89 SER A C 1
ATOM 760 O O . SER A 1 89 ? 13.216 3.293 -28.759 1.00 72.38 89 SER A O 1
ATOM 762 N N . LEU A 1 90 ? 13.475 1.541 -27.380 1.00 73.38 90 LEU A N 1
ATOM 763 C CA . LEU A 1 90 ? 13.189 2.263 -26.136 1.00 73.38 90 LEU A CA 1
ATOM 764 C C . LEU A 1 90 ? 14.470 2.721 -25.426 1.00 73.38 90 LEU A C 1
ATOM 766 O O . LEU A 1 90 ? 14.398 3.560 -24.529 1.00 73.38 90 LEU A O 1
ATOM 770 N N . ASN A 1 91 ? 15.640 2.217 -25.832 1.00 81.00 91 ASN A N 1
ATOM 771 C CA . ASN A 1 91 ? 16.921 2.698 -25.334 1.00 81.00 91 ASN A CA 1
ATOM 772 C C . ASN A 1 91 ? 17.259 4.040 -26.014 1.00 81.00 91 ASN A C 1
ATOM 774 O O . ASN A 1 91 ? 17.368 4.079 -27.237 1.00 81.00 91 ASN A O 1
ATOM 778 N N . PRO A 1 92 ? 17.458 5.138 -25.265 1.00 77.19 92 PRO A N 1
ATOM 779 C CA . PRO A 1 92 ? 17.623 6.469 -25.850 1.00 77.19 92 PRO A CA 1
ATOM 780 C C . PRO A 1 92 ? 18.854 6.600 -26.758 1.00 77.19 92 PRO A C 1
ATOM 782 O O . PRO A 1 92 ? 18.812 7.369 -27.712 1.00 77.19 92 PRO A O 1
ATOM 785 N N . ILE A 1 93 ? 19.919 5.835 -26.501 1.00 79.56 93 ILE A N 1
ATOM 786 C CA . ILE A 1 93 ? 21.156 5.864 -27.294 1.00 79.56 93 ILE A CA 1
ATOM 787 C C . ILE A 1 93 ? 20.989 5.012 -28.556 1.00 79.56 93 ILE A C 1
ATOM 789 O O . ILE A 1 93 ? 21.217 5.479 -29.670 1.00 79.56 93 ILE A O 1
ATOM 793 N N . LEU A 1 94 ? 20.540 3.765 -28.393 1.00 82.06 94 LEU A N 1
ATOM 794 C CA . LEU A 1 94 ? 20.423 2.814 -29.505 1.00 82.06 94 LEU A CA 1
ATOM 795 C C . LEU A 1 94 ? 19.271 3.167 -30.448 1.00 82.06 94 LEU A C 1
ATOM 797 O O . LEU A 1 94 ? 19.348 2.878 -31.638 1.00 82.06 94 LEU A O 1
ATOM 801 N N . ARG A 1 95 ? 18.229 3.837 -29.944 1.00 86.19 95 ARG A N 1
ATOM 802 C CA . ARG A 1 95 ? 17.118 4.337 -30.756 1.00 86.19 95 ARG A CA 1
ATOM 803 C C . ARG A 1 95 ? 17.592 5.313 -31.828 1.00 86.19 95 ARG A C 1
ATOM 805 O O . ARG A 1 95 ? 17.135 5.192 -32.957 1.00 86.19 95 ARG A O 1
ATOM 812 N N . GLY A 1 96 ? 18.471 6.256 -31.478 1.00 86.25 96 GLY A N 1
ATOM 813 C CA . GLY A 1 96 ? 19.014 7.228 -32.432 1.00 86.25 96 GLY A CA 1
ATOM 814 C C . GLY A 1 96 ? 19.762 6.523 -33.558 1.00 86.25 96 GLY A C 1
ATOM 815 O O . GLY A 1 96 ? 19.353 6.606 -34.709 1.00 86.25 96 GLY A O 1
ATOM 816 N N . ALA A 1 97 ? 20.748 5.700 -33.194 1.00 87.94 97 ALA A N 1
ATOM 817 C CA . ALA A 1 97 ? 21.529 4.928 -34.158 1.00 87.94 97 ALA A CA 1
ATOM 818 C C . ALA A 1 97 ? 20.661 4.018 -35.049 1.00 87.94 97 ALA A C 1
ATOM 820 O O . ALA A 1 97 ? 20.895 3.920 -36.250 1.00 87.94 97 ALA A O 1
ATOM 821 N N . LEU A 1 98 ? 19.635 3.366 -34.488 1.00 89.38 98 LEU A N 1
ATOM 822 C CA . LEU A 1 98 ? 18.718 2.520 -35.256 1.00 89.38 98 LEU A CA 1
ATOM 823 C C . LEU A 1 98 ? 17.904 3.332 -36.275 1.00 89.38 98 LEU A C 1
ATOM 825 O O . LEU A 1 98 ? 17.748 2.892 -37.413 1.00 89.38 98 LEU A O 1
ATOM 829 N N . LEU A 1 99 ? 17.391 4.500 -35.875 1.00 89.31 99 LEU A N 1
ATOM 830 C CA . LEU A 1 99 ? 16.661 5.401 -36.770 1.00 89.31 99 LEU A CA 1
ATOM 831 C C . LEU A 1 99 ? 17.574 5.966 -37.863 1.00 89.31 99 LEU A C 1
ATOM 833 O O . LEU A 1 99 ? 17.149 6.054 -39.012 1.00 89.31 99 LEU A O 1
ATOM 837 N N . ASP A 1 100 ? 18.825 6.282 -37.531 1.00 90.88 100 ASP A N 1
ATOM 838 C CA . ASP A 1 100 ? 19.817 6.753 -38.499 1.00 90.88 100 ASP A CA 1
ATOM 839 C C . ASP A 1 100 ? 20.134 5.674 -39.542 1.00 90.88 100 ASP A C 1
ATOM 841 O O . ASP A 1 100 ? 20.128 5.957 -40.740 1.00 90.88 100 ASP A O 1
ATOM 845 N N . ILE A 1 101 ? 20.327 4.419 -39.117 1.00 90.88 101 ILE A N 1
ATOM 846 C CA . ILE A 1 101 ? 20.520 3.280 -40.030 1.00 90.88 101 ILE A CA 1
ATOM 847 C C . ILE A 1 101 ? 19.289 3.098 -40.924 1.00 90.88 101 ILE A C 1
ATOM 849 O O . ILE A 1 101 ? 19.429 2.954 -42.137 1.00 90.88 101 ILE A O 1
ATOM 853 N N . GLN A 1 102 ? 18.079 3.143 -40.358 1.00 89.88 102 GLN A N 1
ATOM 854 C CA . GLN A 1 102 ? 16.843 3.047 -41.142 1.00 89.88 102 GLN A CA 1
ATOM 855 C C . GLN A 1 102 ? 16.728 4.176 -42.170 1.00 89.88 102 GLN A C 1
ATOM 857 O O . GLN A 1 102 ? 16.349 3.923 -43.313 1.00 89.88 102 GLN A O 1
ATOM 862 N N . LEU A 1 103 ? 17.094 5.401 -41.791 1.00 92.19 103 LEU A N 1
ATOM 863 C CA . LEU A 1 103 ? 17.126 6.546 -42.693 1.00 92.19 103 LEU A CA 1
ATOM 864 C C . LEU A 1 103 ? 18.153 6.354 -43.816 1.00 92.19 103 LEU A C 1
ATOM 866 O O . LEU A 1 103 ? 17.863 6.693 -44.961 1.00 92.19 103 LEU A O 1
ATOM 870 N N . MET A 1 104 ? 19.337 5.815 -43.514 1.00 90.00 104 MET A N 1
ATOM 871 C CA . MET A 1 104 ? 20.344 5.492 -44.530 1.00 90.00 104 MET A CA 1
ATOM 872 C C . MET A 1 104 ? 19.831 4.431 -45.503 1.00 90.00 104 MET A 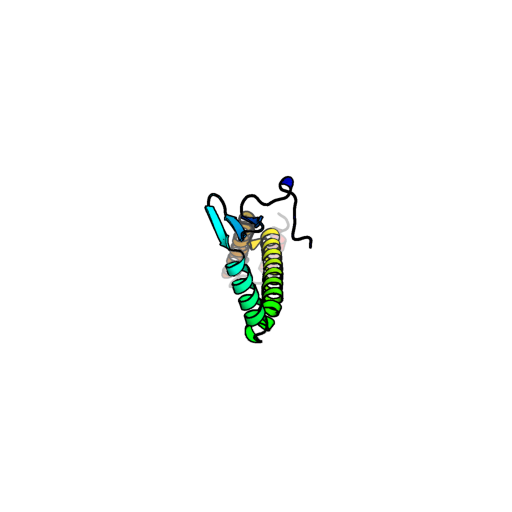C 1
ATOM 874 O O . MET A 1 104 ? 19.895 4.648 -46.710 1.00 90.00 104 MET A O 1
ATOM 878 N N . CYS A 1 105 ? 19.254 3.337 -44.999 1.00 89.69 105 CYS A N 1
ATOM 879 C CA . CYS A 1 105 ? 18.640 2.313 -45.841 1.00 89.69 105 CYS A CA 1
ATOM 880 C C . CYS A 1 105 ? 17.535 2.900 -46.724 1.00 89.69 105 CYS A C 1
ATOM 882 O O . CYS A 1 105 ? 17.491 2.593 -47.907 1.00 89.69 105 CYS A O 1
ATOM 884 N N . TYR A 1 106 ? 16.687 3.776 -46.176 1.00 89.38 106 TYR A N 1
ATOM 885 C CA . TYR A 1 106 ? 15.638 4.446 -46.942 1.00 89.38 106 TYR A CA 1
ATOM 886 C C . TYR A 1 106 ? 16.216 5.314 -48.063 1.00 89.38 106 TYR A C 1
ATOM 888 O O . TYR A 1 106 ? 15.809 5.186 -49.210 1.00 89.38 106 TYR A O 1
ATOM 896 N N . LYS A 1 107 ? 17.219 6.147 -47.761 1.00 87.62 107 LYS A N 1
ATOM 897 C CA . LYS A 1 107 ? 17.897 6.971 -48.774 1.00 87.62 107 LYS A CA 1
ATOM 898 C C . LYS A 1 107 ? 18.553 6.126 -49.864 1.00 87.62 107 LYS A C 1
ATOM 900 O O . LYS A 1 107 ? 18.571 6.542 -51.012 1.00 87.62 107 LYS A O 1
ATOM 905 N N . MET A 1 108 ? 19.082 4.955 -49.515 1.00 82.19 108 MET A N 1
ATOM 906 C CA . MET A 1 108 ? 19.694 4.038 -50.477 1.00 82.19 108 MET A CA 1
ATOM 907 C C . MET A 1 108 ? 18.682 3.364 -51.411 1.00 82.19 108 MET A C 1
ATOM 909 O O . MET A 1 108 ? 19.093 2.904 -52.468 1.00 82.19 108 MET A O 1
ATOM 913 N N . ILE A 1 109 ? 17.389 3.309 -51.070 1.00 80.44 109 ILE A N 1
ATOM 914 C CA . ILE A 1 109 ? 16.361 2.742 -51.963 1.00 80.44 109 ILE A CA 1
ATOM 915 C C . ILE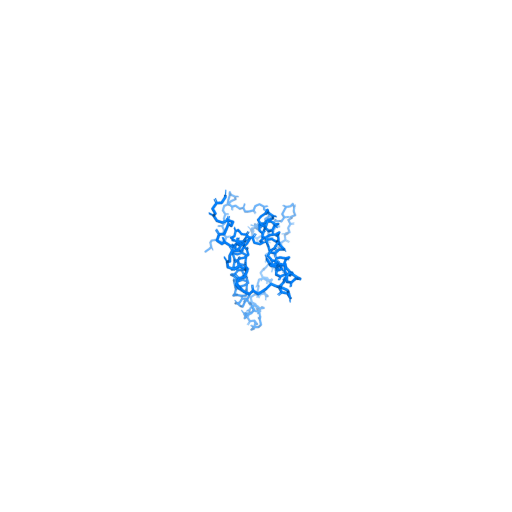 A 1 109 ? 16.229 3.577 -53.243 1.00 80.44 109 ILE A C 1
ATOM 917 O O . ILE A 1 109 ? 16.092 3.012 -54.324 1.00 80.44 109 ILE A O 1
ATOM 921 N N . ASP A 1 110 ? 16.324 4.903 -53.125 1.00 70.94 110 ASP A N 1
ATOM 922 C CA . ASP A 1 110 ? 16.212 5.826 -54.261 1.00 70.94 110 ASP A CA 1
ATOM 923 C C . ASP A 1 110 ? 17.552 6.042 -54.991 1.00 70.94 110 ASP A C 1
ATOM 925 O O . ASP A 1 110 ? 17.604 6.685 -56.041 1.00 70.94 110 ASP A O 1
ATOM 929 N N . VAL A 1 111 ? 18.654 5.508 -54.453 1.00 74.56 111 VAL A N 1
ATOM 930 C CA . VAL A 1 111 ? 19.984 5.602 -55.061 1.00 74.56 111 VAL A CA 1
ATOM 931 C C . VAL A 1 111 ? 20.240 4.345 -55.884 1.00 74.56 111 VAL A C 1
ATOM 933 O O . VAL A 1 111 ? 20.524 3.271 -55.360 1.00 74.56 111 VAL A O 1
ATOM 936 N N . SER A 1 112 ? 20.184 4.493 -57.206 1.00 65.69 112 SER A N 1
ATOM 937 C CA . SER A 1 112 ? 20.697 3.477 -58.121 1.00 65.69 112 SER A CA 1
ATOM 938 C C . SER A 1 112 ? 22.220 3.392 -57.983 1.00 65.69 112 SER A C 1
ATOM 940 O O . SER A 1 112 ? 22.918 4.392 -58.136 1.00 65.69 112 SER A O 1
ATOM 942 N N . PHE A 1 113 ? 22.755 2.194 -57.739 1.00 65.50 113 PHE A N 1
ATOM 943 C CA . PHE A 1 113 ? 24.205 1.942 -57.759 1.00 65.50 113 PHE A CA 1
ATOM 944 C C . PHE A 1 113 ? 24.815 2.033 -59.166 1.00 65.50 113 PHE A C 1
ATOM 946 O O . PHE A 1 113 ? 26.029 1.927 -59.325 1.00 65.50 113 PHE A O 1
ATOM 953 N N . THR A 1 114 ? 23.978 2.212 -60.187 1.00 62.50 114 THR A N 1
ATOM 954 C CA . THR A 1 114 ? 24.374 2.310 -61.589 1.00 62.50 114 THR A CA 1
ATOM 955 C C . THR A 1 114 ? 23.834 3.596 -62.198 1.00 62.50 114 THR A C 1
ATOM 957 O O . THR A 1 114 ? 22.632 3.863 -62.124 1.00 62.50 114 THR A O 1
ATOM 960 N N . ASP A 1 115 ? 24.707 4.373 -62.833 1.00 62.56 115 ASP A N 1
ATOM 961 C CA . ASP A 1 115 ? 24.293 5.510 -63.647 1.00 62.56 115 ASP A CA 1
ATOM 962 C C . ASP A 1 115 ? 23.622 4.994 -64.929 1.00 62.56 115 ASP A C 1
ATOM 964 O O . ASP A 1 115 ? 24.280 4.498 -65.847 1.00 62.56 115 ASP A O 1
ATOM 968 N N . LEU A 1 116 ? 22.289 5.055 -64.964 1.00 64.00 116 LEU A N 1
ATOM 969 C CA . LEU A 1 116 ? 21.498 4.589 -66.104 1.00 64.00 116 LEU A CA 1
ATOM 970 C C . LEU A 1 116 ? 21.616 5.514 -67.321 1.00 64.00 116 LEU A C 1
ATOM 972 O O . LEU A 1 116 ? 21.283 5.084 -68.424 1.00 64.00 116 LEU A O 1
ATOM 976 N N . SER A 1 117 ? 22.124 6.741 -67.155 1.00 63.31 117 SER A N 1
ATOM 977 C CA . SER A 1 117 ? 22.320 7.669 -68.277 1.00 63.31 117 SER A CA 1
ATOM 978 C C . SER A 1 117 ? 23.400 7.186 -69.256 1.00 63.31 117 SER A C 1
ATOM 980 O O . SER A 1 117 ? 23.348 7.485 -70.448 1.00 63.31 117 SER A O 1
ATOM 982 N N . CYS A 1 118 ? 24.330 6.350 -68.784 1.00 56.38 118 CYS A N 1
ATOM 983 C CA . CYS A 1 118 ? 25.362 5.720 -69.604 1.00 56.38 118 CYS A CA 1
ATOM 984 C C . CYS A 1 118 ? 24.849 4.501 -70.387 1.00 56.38 118 CYS A C 1
ATOM 986 O O . CYS A 1 118 ? 25.456 4.127 -71.389 1.00 56.38 118 CYS A O 1
ATOM 988 N N . ILE A 1 119 ? 23.751 3.870 -69.947 1.00 57.53 119 ILE A N 1
ATOM 989 C CA . ILE A 1 119 ? 23.268 2.590 -70.496 1.00 57.53 119 ILE A CA 1
ATOM 990 C C . ILE A 1 119 ? 22.608 2.773 -71.863 1.00 57.53 119 ILE A C 1
ATOM 992 O O . ILE A 1 119 ? 22.727 1.889 -72.707 1.00 57.53 119 ILE A O 1
ATOM 996 N N . GLU A 1 120 ? 21.997 3.930 -72.133 1.00 56.59 120 GLU A N 1
ATOM 997 C CA . GLU A 1 120 ? 21.343 4.186 -73.426 1.00 56.59 120 GLU A CA 1
ATOM 998 C C . GLU A 1 120 ? 22.316 4.112 -74.620 1.00 56.59 120 GLU A C 1
ATOM 1000 O O . GLU A 1 120 ? 21.878 3.869 -75.741 1.00 56.59 120 GLU A O 1
ATOM 1005 N N . ASN A 1 121 ? 23.633 4.219 -74.384 1.00 57.47 121 ASN A N 1
ATOM 1006 C CA . ASN A 1 121 ? 24.667 4.127 -75.420 1.00 57.47 121 ASN A CA 1
ATOM 1007 C C . ASN A 1 121 ? 25.719 3.025 -75.181 1.00 57.47 121 ASN A C 1
ATOM 1009 O O . ASN A 1 121 ? 26.634 2.873 -75.994 1.00 57.47 121 ASN A O 1
ATOM 1013 N N . PHE A 1 122 ? 25.615 2.243 -74.101 1.00 61.41 122 PHE A N 1
ATOM 1014 C CA . PHE A 1 122 ? 26.575 1.177 -73.796 1.00 61.41 122 PHE A CA 1
ATOM 1015 C C . PHE A 1 122 ? 26.004 -0.188 -74.172 1.00 61.41 122 PHE A C 1
ATOM 1017 O O . PHE A 1 122 ? 25.190 -0.770 -73.456 1.00 61.41 122 PHE A O 1
ATOM 1024 N N . TRP A 1 123 ? 26.469 -0.744 -75.291 1.00 72.19 123 TRP A N 1
ATOM 1025 C CA . TRP A 1 123 ? 26.217 -2.152 -75.587 1.00 72.19 123 TRP A CA 1
ATOM 1026 C C . TRP A 1 123 ? 26.832 -3.034 -74.499 1.00 72.19 123 TRP A C 1
ATOM 1028 O O . TRP A 1 123 ? 27.958 -2.798 -74.058 1.00 72.19 123 TRP A O 1
ATOM 1038 N N . LEU A 1 124 ? 26.108 -4.092 -74.118 1.00 69.69 124 LEU A N 1
ATOM 1039 C CA . LEU A 1 124 ? 26.508 -5.049 -7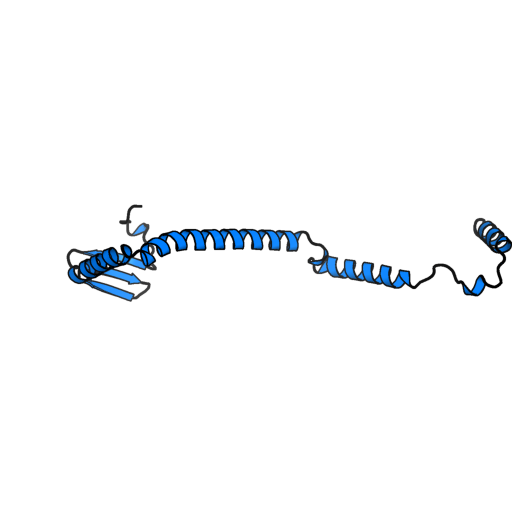3.078 1.00 69.69 124 LEU A CA 1
ATOM 1040 C C . LEU A 1 124 ? 27.945 -5.567 -73.265 1.00 69.69 124 LEU A C 1
ATOM 1042 O O . LEU A 1 124 ? 28.654 -5.797 -72.291 1.00 69.69 124 LEU A O 1
ATOM 1046 N N . PHE A 1 125 ? 28.387 -5.693 -74.518 1.00 74.62 125 PHE A N 1
ATOM 1047 C CA . PHE A 1 125 ? 29.755 -6.055 -74.876 1.00 74.62 125 PHE A CA 1
ATOM 1048 C C . PHE A 1 125 ? 30.809 -5.124 -74.244 1.00 74.62 125 PHE A C 1
ATOM 1050 O O . PHE A 1 125 ? 31.713 -5.598 -73.560 1.00 74.62 125 PHE A O 1
ATOM 1057 N N . TYR A 1 126 ? 30.650 -3.804 -74.385 1.00 69.94 126 TYR A N 1
ATOM 1058 C CA . TYR A 1 126 ? 31.596 -2.816 -73.851 1.00 69.94 126 TYR A CA 1
ATOM 1059 C C . TYR A 1 126 ? 31.581 -2.745 -72.322 1.00 69.94 126 TYR A C 1
ATOM 1061 O O . TYR A 1 126 ? 32.593 -2.428 -71.697 1.00 69.94 126 TYR A O 1
ATOM 1069 N N . PHE A 1 127 ? 30.442 -3.059 -71.696 1.00 72.94 127 PHE A N 1
ATOM 1070 C CA . PHE A 1 127 ? 30.359 -3.159 -70.240 1.00 72.94 127 PHE A CA 1
ATOM 1071 C C . PHE A 1 127 ? 31.239 -4.303 -69.716 1.00 72.94 127 PHE A C 1
ATOM 1073 O O . PHE A 1 127 ? 31.998 -4.103 -68.769 1.00 72.94 127 PHE A O 1
ATOM 1080 N N . VAL A 1 128 ? 31.187 -5.475 -70.359 1.00 75.31 128 VAL A N 1
ATOM 1081 C CA . VAL A 1 128 ? 31.997 -6.641 -69.969 1.00 75.31 128 VAL A CA 1
ATOM 1082 C C . VAL A 1 128 ? 33.491 -6.370 -70.169 1.00 75.31 128 VAL A C 1
ATOM 1084 O O . VAL A 1 128 ? 34.271 -6.660 -69.263 1.00 75.31 128 VAL A O 1
ATOM 1087 N N . GLU A 1 129 ? 33.897 -5.753 -71.285 1.00 74.69 129 GLU A N 1
ATOM 1088 C CA . GLU A 1 129 ? 35.302 -5.365 -71.506 1.00 74.69 129 GLU A CA 1
ATOM 1089 C C . GLU A 1 129 ? 35.825 -4.413 -70.420 1.00 74.69 129 GLU A C 1
ATOM 1091 O O . GLU A 1 129 ? 36.891 -4.655 -69.854 1.00 74.69 129 GLU A O 1
ATOM 1096 N N . ASN A 1 130 ? 35.064 -3.376 -70.056 1.00 71.88 130 ASN A N 1
ATOM 1097 C CA . ASN A 1 130 ? 35.492 -2.416 -69.033 1.00 71.88 130 ASN A CA 1
ATOM 1098 C C . ASN A 1 130 ? 35.595 -3.022 -67.626 1.00 71.88 130 ASN A C 1
ATOM 1100 O O . ASN A 1 130 ? 36.460 -2.612 -66.852 1.00 71.88 130 ASN A O 1
ATOM 1104 N N . GLN A 1 131 ? 34.740 -3.989 -67.276 1.00 69.69 131 GLN A N 1
ATOM 1105 C CA . GLN A 1 131 ? 34.858 -4.694 -65.993 1.00 69.69 131 GLN A CA 1
ATOM 1106 C C . GLN A 1 131 ? 36.114 -5.570 -65.957 1.00 69.69 131 GLN A C 1
ATOM 1108 O O . GLN A 1 131 ? 36.795 -5.615 -64.935 1.00 69.69 131 GLN A O 1
ATOM 1113 N N . VAL A 1 132 ? 36.470 -6.211 -67.075 1.00 70.50 132 VAL A N 1
ATOM 1114 C CA . VAL A 1 132 ? 37.706 -6.999 -67.176 1.00 70.50 132 VAL A CA 1
ATOM 1115 C C . VAL A 1 132 ? 38.935 -6.088 -67.093 1.00 70.50 132 VAL A C 1
ATOM 1117 O O . VAL A 1 132 ? 39.831 -6.369 -66.307 1.00 70.50 132 VAL A O 1
ATOM 1120 N N . ILE A 1 133 ? 38.961 -4.963 -67.814 1.00 64.44 133 ILE A N 1
ATOM 1121 C CA . ILE A 1 133 ? 40.103 -4.029 -67.836 1.00 64.44 133 ILE A CA 1
ATOM 1122 C C . ILE A 1 133 ? 40.341 -3.371 -66.465 1.00 64.44 133 ILE A C 1
ATOM 1124 O O . ILE A 1 133 ? 41.483 -3.290 -66.015 1.00 64.44 133 ILE A O 1
ATOM 1128 N N . ASN A 1 134 ? 39.282 -2.955 -65.764 1.00 57.34 134 ASN A N 1
ATOM 1129 C CA . ASN A 1 134 ? 39.398 -2.333 -64.437 1.00 57.34 134 ASN A CA 1
ATOM 1130 C C . ASN A 1 134 ? 39.681 -3.327 -63.298 1.00 57.34 134 ASN A C 1
ATOM 1132 O O . ASN A 1 134 ? 39.896 -2.901 -62.170 1.00 57.34 134 ASN A O 1
ATOM 1136 N N . SER A 1 135 ? 39.680 -4.634 -63.575 1.00 54.91 135 SER A N 1
ATOM 1137 C CA . SER A 1 135 ? 40.063 -5.674 -62.607 1.00 54.91 135 SER A CA 1
ATOM 1138 C C . SER A 1 135 ? 41.568 -5.983 -62.615 1.00 54.91 135 SER A C 1
ATOM 1140 O O . SER A 1 135 ? 42.031 -6.767 -61.788 1.00 54.91 135 SER A O 1
ATOM 1142 N N . PHE A 1 136 ? 42.325 -5.409 -63.560 1.00 50.62 136 PHE A N 1
ATOM 1143 C CA . PHE A 1 136 ? 43.768 -5.630 -63.740 1.00 50.62 136 PHE A CA 1
ATOM 1144 C C . PHE A 1 136 ? 44.631 -4.376 -63.486 1.00 50.62 136 PHE A C 1
ATOM 1146 O O . PHE A 1 136 ? 45.832 -4.414 -63.752 1.00 50.62 136 PHE A O 1
ATOM 1153 N N . ASN A 1 137 ? 44.046 -3.305 -62.940 1.00 40.34 137 ASN A N 1
ATOM 1154 C CA . ASN A 1 137 ? 44.740 -2.159 -62.334 1.00 40.34 137 ASN A CA 1
ATOM 1155 C C . ASN A 1 137 ? 44.378 -2.071 -60.849 1.00 40.34 137 ASN A C 1
ATOM 1157 O O . ASN A 1 137 ? 45.233 -1.597 -60.070 1.00 40.34 137 ASN A O 1
#

Secondary structure (DSSP, 8-state):
--S---GGG--TTEEEEEETTEEEEEETTEEEEEEHHHHHHHHHHHHHHHHSHHHHHHHHHHHHHHHHHHHHHHHHHHHHHHHHHH-GGGSHHHHHHHHHHHHHHHHHHS--SS-GGGGGG--HHHHHHHHHHTT--

Foldseek 3Di:
DDPDDDPVPDDQQWDWDADPQFIWIDHPPDIDTDGPVRVVVVVVVVVVVCPPPVNVVCVVVVVVVVVVVVVVVVVVVVVVVVCCVPPLCNPPVSVVVVVVVVVVVVVVVPDDPDDCVCVVPDDPVVVVVVVVVVVVD